Protein AF-A0A7C5BA39-F1 (afdb_monomer)

pLDDT: mean 83.2, std 8.98, range [45.44, 94.56]

Sequence (100 aa):
MYPDEYVIGKFGTGSPEKLTKVVVFHIDDKNKLKGLVKKVRNVLQKIGLLSIVKITRGCSNPYEYLFGPSKKWKRIIAPLYPERIPEVIKRVRKMIYFSS

Foldseek 3Di:
DCVPDDWDWDWQDPDPPDPDIDTGTDDPDPVVVVVVVVVVVVVCVVVVHPDDDDDDDDPQDLCCVFQNDPVPDDPDGHTPCVVCVVVSVVVVCCCVPVPD

Structure (mmCIF, N/CA/C/O backbone):
data_AF-A0A7C5BA39-F1
#
_entry.id   AF-A0A7C5BA39-F1
#
loop_
_atom_site.group_PDB
_atom_site.id
_atom_site.type_symbol
_atom_site.label_atom_id
_atom_site.label_alt_id
_atom_site.label_comp_id
_atom_site.label_asym_id
_atom_site.label_entity_id
_atom_site.label_seq_id
_atom_site.pdbx_PDB_ins_code
_atom_site.Cartn_x
_atom_site.Cartn_y
_atom_site.Cartn_z
_atom_site.occupancy
_atom_site.B_iso_or_equiv
_atom_site.auth_seq_id
_atom_site.auth_comp_id
_atom_site.auth_asym_id
_atom_site.auth_atom_id
_atom_site.pdbx_PDB_model_num
ATOM 1 N N . MET A 1 1 ? -13.109 -15.631 15.239 1.00 57.69 1 MET A N 1
ATOM 2 C CA . MET A 1 1 ? -11.666 -15.320 15.127 1.00 57.69 1 MET A CA 1
ATOM 3 C C . MET A 1 1 ? -11.148 -15.906 13.819 1.00 57.69 1 MET A C 1
ATOM 5 O O . MET A 1 1 ? -11.816 -16.790 13.300 1.00 57.69 1 MET A O 1
ATOM 9 N N . TYR A 1 2 ? -10.031 -15.404 13.282 1.00 69.25 2 TYR A N 1
ATOM 10 C CA . TYR A 1 2 ? -9.414 -15.879 12.029 1.00 69.25 2 TYR A CA 1
ATOM 11 C C . TYR A 1 2 ? -7.976 -16.360 12.322 1.00 69.25 2 TYR A C 1
ATOM 13 O O . TYR A 1 2 ? -7.045 -15.584 12.131 1.00 69.25 2 TYR A O 1
ATOM 21 N N . PRO A 1 3 ? -7.792 -17.565 12.893 1.00 65.94 3 PRO A N 1
ATOM 22 C CA . PRO A 1 3 ? -6.498 -18.009 13.427 1.00 65.94 3 PRO A CA 1
ATOM 23 C C . PRO A 1 3 ? -5.449 -18.324 12.348 1.00 65.94 3 PRO A C 1
ATOM 25 O O . PRO A 1 3 ? -4.266 -18.120 12.593 1.00 65.94 3 PRO A O 1
ATOM 28 N N . ASP A 1 4 ? -5.874 -18.728 11.149 1.00 75.06 4 ASP A N 1
ATOM 29 C CA . ASP A 1 4 ? -4.974 -19.119 10.049 1.00 75.06 4 ASP A CA 1
ATOM 30 C C . ASP A 1 4 ? -4.715 -17.984 9.041 1.00 75.06 4 ASP A C 1
ATOM 32 O O . ASP A 1 4 ? -4.179 -18.194 7.951 1.00 75.06 4 ASP A O 1
ATOM 36 N N . GLU A 1 5 ? -5.136 -16.760 9.369 1.00 76.19 5 GLU A N 1
ATOM 37 C CA . GLU A 1 5 ? -5.006 -15.604 8.487 1.00 76.19 5 GLU A CA 1
ATOM 38 C C . GLU A 1 5 ? -4.001 -14.596 9.028 1.00 76.19 5 GLU A C 1
ATOM 40 O O . GLU A 1 5 ? -4.216 -13.952 10.055 1.00 76.19 5 GLU A O 1
ATOM 45 N N . TYR A 1 6 ? -2.932 -14.393 8.263 1.00 78.31 6 TYR A N 1
ATOM 46 C CA . TYR A 1 6 ? -1.899 -13.419 8.577 1.00 78.31 6 TYR A CA 1
ATOM 47 C C . TYR A 1 6 ? -2.055 -12.172 7.712 1.00 78.31 6 TYR A C 1
ATOM 49 O O . TYR A 1 6 ? -2.212 -12.238 6.490 1.00 78.31 6 TYR A O 1
ATOM 57 N N . VAL A 1 7 ? -1.977 -11.016 8.363 1.00 79.62 7 VAL A N 1
ATOM 58 C CA . VAL A 1 7 ? -1.908 -9.704 7.719 1.00 79.62 7 VAL A CA 1
ATOM 59 C C . VAL A 1 7 ? -0.612 -9.029 8.138 1.00 79.62 7 VAL A C 1
ATOM 61 O O . VAL A 1 7 ? -0.215 -9.095 9.299 1.00 79.62 7 VAL A O 1
ATOM 64 N N . ILE A 1 8 ? 0.054 -8.376 7.191 1.00 83.06 8 ILE A N 1
ATOM 65 C CA . ILE A 1 8 ? 1.255 -7.585 7.464 1.00 83.06 8 ILE A CA 1
ATOM 66 C C . ILE A 1 8 ? 0.824 -6.132 7.591 1.00 83.06 8 ILE A C 1
ATOM 68 O O . ILE A 1 8 ? -0.014 -5.658 6.824 1.00 83.06 8 ILE A O 1
ATOM 72 N N . GLY A 1 9 ? 1.371 -5.414 8.564 1.00 84.62 9 GLY A N 1
ATOM 73 C CA . GLY A 1 9 ? 0.877 -4.086 8.873 1.00 84.62 9 GLY A CA 1
ATOM 74 C C . GLY A 1 9 ? 1.715 -3.312 9.873 1.00 84.62 9 GLY A C 1
ATOM 75 O O . GLY A 1 9 ? 2.800 -3.733 10.267 1.00 84.62 9 GLY A O 1
ATOM 76 N N . LYS A 1 10 ? 1.188 -2.154 10.268 1.00 87.25 10 LYS A N 1
ATOM 77 C CA . LYS A 1 10 ? 1.766 -1.277 11.289 1.00 87.25 10 LYS A CA 1
ATOM 78 C C . LYS A 1 10 ? 0.663 -0.776 12.211 1.00 87.25 10 LYS A C 1
ATOM 80 O O . LYS A 1 10 ? -0.429 -0.468 11.745 1.00 87.25 10 LYS A O 1
ATOM 85 N N . PHE A 1 11 ? 0.963 -0.636 13.494 1.00 88.06 11 PHE A N 1
ATOM 86 C CA . PHE A 1 11 ? 0.116 0.081 14.442 1.00 88.06 11 PHE A CA 1
ATOM 87 C C . PHE A 1 11 ? 0.866 1.309 14.944 1.00 88.06 11 PHE A C 1
ATOM 89 O O . PHE A 1 11 ? 2.032 1.205 15.316 1.00 88.06 11 PHE A O 1
ATOM 96 N N . GLY A 1 12 ? 0.225 2.475 14.939 1.00 86.88 12 GLY A N 1
ATOM 97 C CA . GLY A 1 12 ? 0.871 3.686 15.434 1.00 86.88 12 GLY A CA 1
ATOM 98 C C . GLY A 1 12 ? 0.227 4.973 14.953 1.00 86.88 12 GLY A C 1
ATOM 99 O O . GLY A 1 12 ? -0.937 4.997 14.572 1.00 86.88 12 GLY A O 1
ATOM 100 N N . THR A 1 13 ? 0.994 6.055 14.995 1.00 86.88 13 THR A N 1
ATOM 101 C CA . THR A 1 13 ? 0.596 7.387 14.522 1.00 86.88 13 THR A CA 1
ATOM 102 C C . THR A 1 13 ? 1.578 7.868 13.455 1.00 86.88 13 THR A C 1
ATOM 104 O O . THR A 1 13 ? 2.733 7.449 13.444 1.00 86.88 13 THR A O 1
ATOM 107 N N . GLY A 1 14 ? 1.114 8.732 12.550 1.00 81.81 14 GLY A N 1
ATOM 108 C CA . GLY A 1 14 ? 1.962 9.355 11.531 1.00 81.81 14 GLY A CA 1
ATOM 109 C C . GLY A 1 14 ? 2.844 10.490 12.061 1.00 81.81 14 GLY A C 1
ATOM 110 O O . GLY A 1 14 ? 3.777 10.877 11.369 1.00 81.81 14 GLY A O 1
ATOM 111 N N . SER A 1 15 ? 2.561 11.029 13.253 1.00 82.00 15 SER A N 1
ATOM 112 C CA . SER A 1 15 ? 3.480 11.935 13.955 1.00 82.00 15 SER A CA 1
ATOM 113 C C . SER A 1 15 ? 3.277 11.866 15.480 1.00 82.00 15 SER A C 1
ATOM 115 O O . SER A 1 15 ? 2.155 11.571 15.916 1.00 82.00 15 SER A O 1
ATOM 117 N N . PRO A 1 16 ? 4.334 12.068 16.294 1.00 81.69 16 PRO A N 1
ATOM 118 C CA . PRO A 1 16 ? 4.285 11.888 17.750 1.00 81.69 16 PRO A CA 1
ATOM 119 C C . PRO A 1 16 ? 3.232 12.760 18.443 1.00 81.69 16 PRO A C 1
ATOM 121 O O . PRO A 1 16 ? 2.525 12.283 19.326 1.00 81.69 16 PRO A O 1
ATOM 124 N N . GLU A 1 17 ? 3.072 13.999 17.983 1.00 88.00 17 GLU A N 1
ATOM 125 C CA . GLU A 1 17 ? 2.097 14.973 18.485 1.00 88.00 17 GLU A CA 1
ATOM 126 C C . GLU A 1 17 ? 0.627 14.645 18.149 1.00 88.00 17 GLU A C 1
ATOM 128 O O . GLU A 1 17 ? -0.287 15.253 18.706 1.00 88.00 17 GLU A O 1
ATOM 133 N N . LYS A 1 18 ? 0.348 13.654 17.288 1.00 87.44 18 LYS A N 1
ATOM 134 C CA . LYS A 1 18 ? -1.030 13.219 17.001 1.00 87.44 18 LYS A CA 1
ATOM 135 C C . LYS A 1 18 ? -1.482 12.116 17.956 1.00 87.44 18 LYS A C 1
ATOM 137 O O . LYS A 1 18 ? -0.924 11.018 17.976 1.00 87.44 18 LYS A O 1
ATOM 142 N N . LEU A 1 19 ? -2.600 12.366 18.641 1.00 87.00 19 LEU A N 1
ATOM 143 C CA . LEU A 1 19 ? -3.275 11.384 19.504 1.00 87.00 19 LEU A CA 1
ATOM 144 C C . LEU A 1 19 ? -3.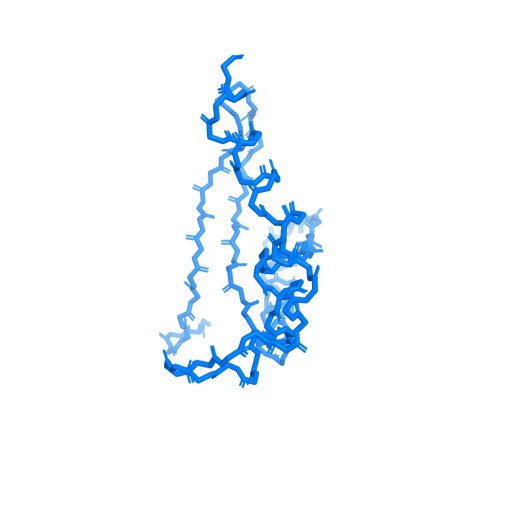909 10.223 18.719 1.00 87.00 19 LEU A C 1
ATOM 146 O O . LEU A 1 19 ? -4.136 9.145 19.266 1.00 87.00 19 LEU A O 1
ATOM 150 N N . THR A 1 20 ? -4.193 10.416 17.429 1.00 85.25 20 THR A N 1
ATOM 151 C CA . THR A 1 20 ? -4.817 9.390 16.590 1.00 85.25 20 THR A CA 1
ATOM 152 C C . THR A 1 20 ? -3.864 8.222 16.342 1.00 85.25 20 THR A C 1
ATOM 154 O O . THR A 1 20 ? -2.835 8.375 15.685 1.00 85.25 20 THR A O 1
ATOM 157 N N . LYS A 1 21 ? -4.248 7.028 16.798 1.00 86.56 21 LYS A N 1
ATOM 158 C CA . LYS A 1 21 ? -3.598 5.768 16.424 1.00 86.56 21 LYS A CA 1
ATOM 159 C C . LYS A 1 21 ? -4.368 5.096 15.290 1.00 86.56 21 LYS A C 1
ATOM 161 O O . LYS A 1 21 ? -5.595 5.143 15.244 1.00 86.56 21 LYS A O 1
ATOM 166 N N . VAL A 1 22 ? -3.647 4.457 14.381 1.00 86.94 22 VAL A N 1
ATOM 167 C CA . VAL A 1 22 ? -4.195 3.706 13.253 1.00 86.94 22 VAL A CA 1
ATOM 168 C C . VAL A 1 22 ? -3.569 2.321 13.191 1.00 86.94 22 VAL A C 1
ATOM 170 O O . VAL A 1 22 ? -2.393 2.142 13.507 1.00 86.94 22 VAL A O 1
ATOM 173 N N . VAL A 1 23 ? -4.363 1.349 12.747 1.00 87.88 23 VAL A N 1
ATOM 174 C CA . VAL A 1 23 ? -3.881 0.040 12.305 1.00 87.88 23 VAL A CA 1
ATOM 175 C C . VAL A 1 23 ? -3.864 0.064 10.780 1.00 87.88 23 VAL A C 1
ATOM 177 O O . VAL A 1 23 ? -4.893 0.282 10.141 1.00 87.88 23 VAL A O 1
ATOM 180 N N . VAL A 1 24 ? -2.689 -0.123 10.196 1.00 88.06 24 VAL A N 1
ATOM 181 C CA . V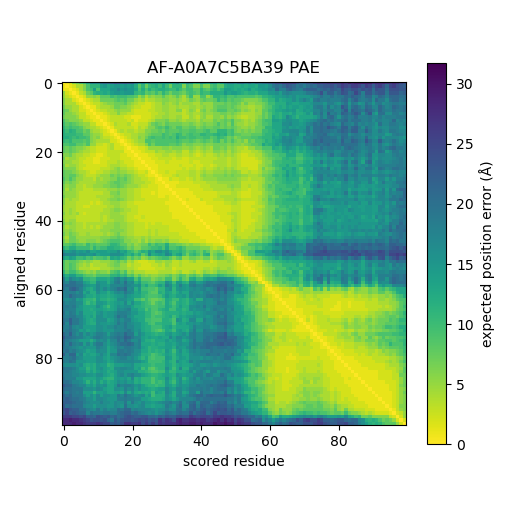AL A 1 24 ? -2.455 -0.162 8.753 1.00 88.06 24 VAL A CA 1
ATOM 182 C C . VAL A 1 24 ? -2.238 -1.608 8.346 1.00 88.06 24 VAL A C 1
ATOM 184 O O . VAL A 1 24 ? -1.392 -2.276 8.931 1.00 88.06 24 VAL A O 1
ATOM 187 N N . PHE A 1 25 ? -2.947 -2.064 7.318 1.00 88.25 25 PHE A N 1
ATOM 188 C CA . PHE A 1 25 ? -2.740 -3.372 6.698 1.00 88.25 25 PHE A CA 1
ATOM 189 C C . PHE A 1 25 ? -2.169 -3.180 5.290 1.00 88.25 25 PHE A C 1
ATOM 191 O O . PHE A 1 25 ? -2.734 -2.438 4.488 1.00 88.25 25 PHE A O 1
ATOM 198 N N . HIS A 1 26 ? -1.060 -3.848 4.983 1.00 85.44 26 HIS A N 1
ATOM 199 C CA . HIS A 1 26 ? -0.489 -3.913 3.643 1.00 85.44 26 HIS A CA 1
ATOM 200 C C . HIS A 1 26 ? -1.102 -5.096 2.895 1.00 85.44 26 HIS A C 1
ATOM 202 O O . HIS A 1 26 ? -0.989 -6.241 3.334 1.00 85.44 26 HIS A O 1
ATOM 208 N N . ILE A 1 27 ? -1.772 -4.815 1.777 1.00 84.88 27 ILE A N 1
ATOM 209 C CA . ILE A 1 27 ? -2.392 -5.836 0.935 1.00 84.88 27 ILE A CA 1
ATOM 210 C C . ILE A 1 27 ? -2.138 -5.528 -0.538 1.00 84.88 27 ILE A C 1
ATOM 212 O O . ILE A 1 27 ? -2.608 -4.516 -1.056 1.00 84.88 27 ILE A O 1
ATOM 216 N N . ASP A 1 28 ? -1.503 -6.481 -1.217 1.00 79.31 28 ASP A N 1
ATOM 217 C CA . ASP A 1 28 ? -1.192 -6.394 -2.649 1.00 79.31 28 ASP A CA 1
ATOM 218 C C . ASP A 1 28 ? -2.247 -7.094 -3.533 1.00 79.31 28 ASP A C 1
ATOM 220 O O . ASP A 1 28 ? -2.320 -6.882 -4.747 1.00 79.31 28 ASP A O 1
ATOM 224 N N . ASP A 1 29 ? -3.117 -7.907 -2.923 1.00 81.19 29 ASP A N 1
ATOM 225 C CA . ASP A 1 29 ? -4.173 -8.663 -3.599 1.00 81.19 29 ASP A CA 1
ATOM 226 C C . ASP A 1 29 ? -5.563 -8.028 -3.386 1.00 81.19 29 ASP A C 1
ATOM 228 O O . ASP A 1 29 ? -6.060 -7.886 -2.267 1.00 81.19 29 ASP A O 1
ATOM 232 N N . LYS A 1 30 ? -6.242 -7.680 -4.488 1.00 80.44 30 LYS A N 1
ATOM 233 C CA . LYS A 1 30 ? -7.565 -7.029 -4.455 1.00 80.44 30 LYS A CA 1
ATOM 234 C C . LYS A 1 30 ? -8.670 -7.904 -3.849 1.00 80.44 30 LYS A C 1
ATOM 236 O O . LYS A 1 30 ? -9.594 -7.362 -3.240 1.00 80.44 30 LYS A O 1
ATOM 241 N N . ASN A 1 31 ? -8.616 -9.220 -4.028 1.00 83.25 31 ASN A N 1
ATOM 242 C CA . ASN A 1 31 ? -9.599 -10.146 -3.471 1.00 83.25 31 ASN A CA 1
ATOM 243 C C . ASN A 1 31 ? -9.389 -10.294 -1.961 1.00 83.25 31 ASN A C 1
ATOM 245 O O . ASN A 1 31 ? -10.359 -10.194 -1.203 1.00 83.25 31 ASN A O 1
ATOM 249 N N . LYS A 1 32 ? -8.129 -10.397 -1.511 1.00 85.19 32 LYS A N 1
ATOM 250 C CA . LYS A 1 32 ? -7.793 -10.360 -0.076 1.00 85.19 32 LYS A CA 1
ATOM 251 C C . LYS A 1 32 ? -8.215 -9.039 0.570 1.00 85.19 32 LYS A C 1
ATOM 253 O O . LYS A 1 32 ? -8.782 -9.058 1.659 1.00 85.19 32 LYS A O 1
ATOM 258 N N . LEU A 1 33 ? -8.041 -7.907 -0.121 1.00 87.69 33 LEU A N 1
ATOM 259 C CA . LEU A 1 33 ? -8.485 -6.593 0.360 1.00 87.69 33 LEU A CA 1
ATOM 260 C C . LEU A 1 33 ? -9.997 -6.563 0.607 1.00 87.69 33 LEU A C 1
ATOM 262 O O . LEU A 1 33 ? -10.434 -6.149 1.678 1.00 87.69 33 LEU A O 1
ATOM 266 N N . LYS A 1 34 ? -10.806 -7.018 -0.361 1.00 88.31 34 LYS A N 1
ATOM 267 C CA . LYS A 1 34 ? -12.271 -7.071 -0.211 1.00 88.31 34 LYS A CA 1
ATOM 268 C C . LYS A 1 34 ? -12.682 -7.926 0.989 1.00 88.31 34 LYS A C 1
ATOM 270 O O . LYS A 1 34 ? -13.527 -7.501 1.779 1.00 88.31 34 LYS A O 1
ATOM 275 N N . GLY A 1 35 ? -12.065 -9.102 1.134 1.00 90.19 35 GLY A N 1
ATOM 276 C CA . GLY A 1 35 ? -12.285 -9.992 2.272 1.00 90.19 35 GLY A CA 1
ATOM 277 C C . GLY A 1 35 ? -11.948 -9.316 3.601 1.00 90.19 35 GLY A C 1
ATOM 278 O O . GLY A 1 35 ? -12.789 -9.283 4.499 1.00 90.19 35 GLY A O 1
ATOM 279 N N . LEU A 1 36 ? -10.763 -8.707 3.706 1.00 89.31 36 LEU A N 1
ATOM 280 C CA . LEU A 1 36 ? -10.322 -8.032 4.925 1.00 89.31 36 LEU A CA 1
ATOM 281 C C . LEU A 1 36 ? -11.233 -6.854 5.293 1.00 89.31 36 LEU A C 1
ATOM 283 O O . LEU A 1 36 ? -11.635 -6.736 6.446 1.00 89.31 36 LEU A O 1
ATOM 287 N N . VAL A 1 37 ? -11.622 -6.016 4.328 1.00 90.38 37 VAL A N 1
ATOM 288 C CA . VAL A 1 37 ? -12.503 -4.859 4.574 1.00 90.38 37 VAL A CA 1
ATOM 289 C C . VAL A 1 37 ? -13.834 -5.295 5.190 1.00 90.38 37 VAL A C 1
ATOM 291 O O . VAL A 1 37 ? -14.305 -4.664 6.137 1.00 90.38 37 VAL A O 1
ATOM 294 N N . LYS A 1 38 ? -14.431 -6.392 4.702 1.00 90.69 38 LYS A N 1
ATOM 295 C CA . LYS A 1 38 ? -15.664 -6.948 5.284 1.00 90.69 38 LYS A CA 1
ATOM 296 C C . LYS A 1 38 ? -15.445 -7.395 6.733 1.00 90.69 38 LYS A C 1
ATOM 298 O O . LYS A 1 38 ? -16.262 -7.090 7.598 1.00 90.69 38 LYS A O 1
ATOM 303 N N . LYS A 1 39 ? -14.328 -8.075 7.012 1.00 90.31 39 LYS A N 1
ATOM 304 C CA . LYS A 1 39 ? -13.983 -8.561 8.359 1.00 90.31 39 LYS A CA 1
ATOM 305 C C . LYS A 1 39 ? -13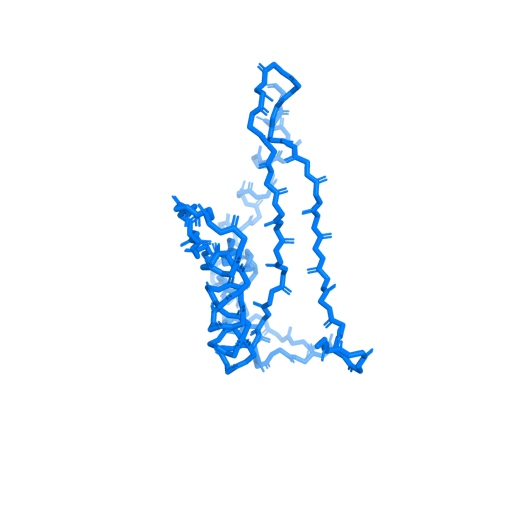.759 -7.412 9.337 1.00 90.31 39 LYS A C 1
ATOM 307 O O . LYS A 1 39 ? -14.331 -7.433 10.422 1.00 90.31 39 LYS A O 1
ATOM 312 N N . VAL A 1 40 ? -12.997 -6.395 8.933 1.00 89.81 40 VAL A N 1
ATOM 313 C CA . VAL A 1 40 ? -12.729 -5.201 9.748 1.00 89.81 40 VAL A CA 1
ATOM 314 C C . VAL A 1 40 ? -14.030 -4.471 10.075 1.00 89.81 40 VAL A C 1
ATOM 316 O O . VAL A 1 40 ? -14.269 -4.165 11.238 1.00 89.81 40 VAL A O 1
ATOM 319 N N . ARG A 1 41 ? -14.915 -4.264 9.091 1.00 89.75 41 ARG A N 1
ATOM 320 C CA . ARG A 1 41 ? -16.227 -3.636 9.328 1.00 89.75 41 ARG A CA 1
ATOM 321 C C . ARG A 1 41 ? -17.078 -4.417 10.328 1.00 89.75 41 ARG A C 1
ATOM 323 O O . ARG A 1 41 ? -17.617 -3.816 11.248 1.00 89.75 41 ARG A O 1
ATOM 330 N N . ASN A 1 42 ? -17.140 -5.742 10.194 1.00 89.62 42 ASN A N 1
ATOM 331 C CA . AS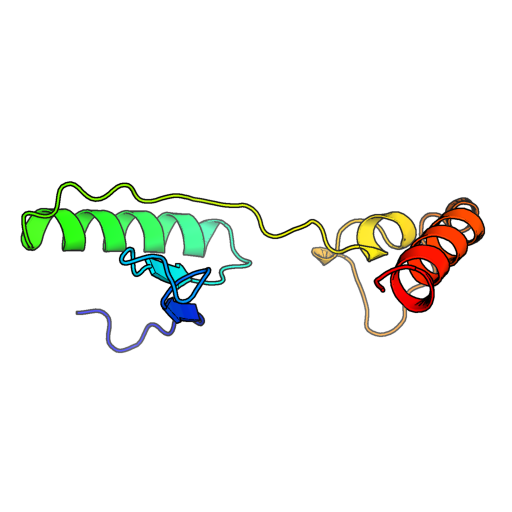N A 1 42 ? -17.871 -6.588 11.140 1.00 89.62 42 ASN A CA 1
ATOM 332 C C . ASN A 1 42 ? -17.308 -6.487 12.565 1.00 89.62 42 ASN A C 1
ATOM 334 O O . ASN A 1 42 ? -18.075 -6.498 13.523 1.00 89.62 42 ASN A O 1
ATOM 338 N N . VAL A 1 43 ? -15.983 -6.405 12.723 1.00 88.56 43 VAL A N 1
ATOM 339 C CA . VAL A 1 43 ? -15.358 -6.239 14.045 1.00 88.56 43 VAL A CA 1
ATOM 340 C C . VAL A 1 43 ? -15.682 -4.867 14.626 1.00 88.56 43 VAL A C 1
ATOM 342 O O . VAL A 1 43 ? -16.142 -4.811 15.759 1.00 88.56 43 VAL A O 1
ATOM 345 N N . LEU A 1 44 ? -15.516 -3.791 13.848 1.00 87.75 44 LEU A N 1
ATOM 346 C CA . LEU A 1 44 ? -15.834 -2.422 14.272 1.00 87.75 44 LEU A CA 1
ATOM 347 C C . LEU A 1 44 ? -17.290 -2.289 14.735 1.00 87.75 44 LEU A C 1
ATOM 349 O O . LEU A 1 44 ? -17.550 -1.712 15.787 1.00 87.75 44 LEU A O 1
ATOM 353 N N . GLN A 1 45 ? -18.220 -2.905 14.001 1.00 87.94 45 GLN A N 1
ATOM 354 C CA . GLN A 1 45 ? -19.631 -2.936 14.376 1.00 87.94 45 GLN A CA 1
ATOM 355 C C . GLN A 1 45 ? -19.859 -3.666 15.707 1.00 87.94 45 GLN A C 1
ATOM 357 O O . GLN A 1 45 ? -20.593 -3.169 16.556 1.00 87.94 45 GLN A O 1
ATOM 362 N N . LYS A 1 46 ? -19.214 -4.821 15.919 1.00 88.50 46 LYS A N 1
ATOM 363 C CA . LYS A 1 46 ? -19.352 -5.608 17.158 1.00 88.50 46 LYS A CA 1
ATOM 364 C C . LYS A 1 46 ? -18.833 -4.887 18.399 1.00 88.50 46 LYS A C 1
ATOM 366 O O . LYS A 1 46 ? -19.360 -5.113 19.479 1.00 88.50 46 LYS A O 1
ATOM 371 N N . ILE A 1 47 ? -17.813 -4.047 18.247 1.00 88.06 47 ILE A N 1
ATOM 372 C CA . ILE A 1 47 ? -17.228 -3.272 19.352 1.00 88.06 47 ILE A CA 1
ATOM 373 C C . ILE A 1 47 ? -17.832 -1.865 19.476 1.00 88.06 47 ILE A C 1
ATOM 375 O O . ILE A 1 47 ? -17.307 -1.044 20.220 1.00 88.06 47 ILE A O 1
ATOM 379 N N . GLY A 1 48 ? -18.914 -1.570 18.743 1.00 82.75 48 GLY A N 1
ATOM 380 C CA . GLY A 1 48 ? -19.626 -0.291 18.822 1.00 82.75 48 GLY A CA 1
ATOM 381 C C . GLY A 1 48 ? -18.841 0.912 18.292 1.00 82.75 48 GLY A C 1
ATOM 382 O O . GLY A 1 48 ? -19.211 2.052 18.558 1.00 82.75 48 GLY A O 1
ATOM 383 N N . LEU A 1 49 ? -17.758 0.689 17.541 1.00 79.31 49 LEU A N 1
ATOM 384 C CA . LEU A 1 49 ? -16.950 1.765 16.982 1.00 79.31 49 LEU A CA 1
ATOM 385 C C . LEU A 1 49 ? -17.463 2.162 15.596 1.00 79.31 49 LEU A C 1
ATOM 387 O O . LEU A 1 49 ? -17.334 1.421 14.621 1.00 79.31 49 LEU A O 1
ATOM 391 N N . LEU A 1 50 ? -17.946 3.399 15.482 1.00 67.69 50 LEU A N 1
ATOM 392 C CA . LEU A 1 50 ? -18.224 4.070 14.207 1.00 67.69 50 LEU A CA 1
ATOM 393 C C . LEU A 1 50 ? -16.924 4.620 13.590 1.00 67.69 50 LEU A C 1
ATOM 395 O O . LEU A 1 50 ? -16.789 5.810 13.316 1.00 67.69 50 LEU A O 1
ATOM 399 N N . SER A 1 51 ? -15.909 3.771 13.420 1.00 71.06 51 SER A N 1
ATOM 400 C CA . SER A 1 51 ? -14.635 4.183 12.821 1.00 71.06 51 SER A CA 1
ATO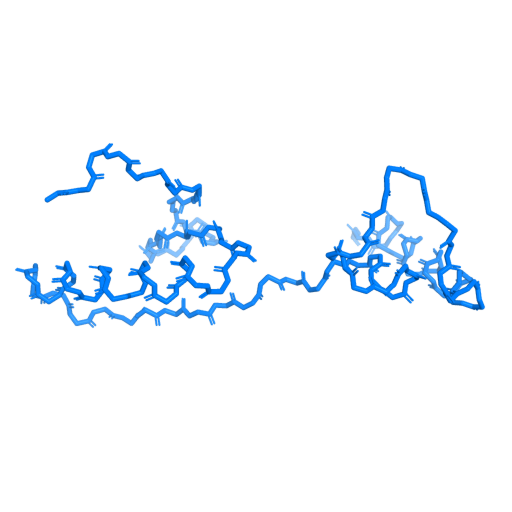M 401 C C . SER A 1 51 ? -14.675 4.133 11.293 1.00 71.06 51 SER A C 1
ATOM 403 O O . SER A 1 51 ? -15.264 3.238 10.685 1.00 71.06 51 SER A O 1
ATOM 405 N N . ILE A 1 52 ? -13.968 5.068 10.654 1.00 78.62 52 ILE A N 1
ATOM 406 C CA . ILE A 1 52 ? -13.847 5.135 9.195 1.00 78.62 52 ILE A CA 1
ATOM 407 C C . ILE A 1 52 ? -12.741 4.180 8.732 1.00 78.62 52 ILE A C 1
ATOM 409 O O . ILE A 1 52 ? -11.557 4.423 8.965 1.00 78.62 52 ILE A O 1
ATOM 413 N N . VAL A 1 53 ? -13.112 3.123 8.007 1.00 84.88 53 VAL A N 1
ATOM 414 C CA . VAL A 1 53 ? -12.146 2.305 7.257 1.00 84.88 53 VAL A CA 1
ATOM 415 C C . VAL A 1 53 ? -11.696 3.094 6.027 1.00 84.88 53 VAL A C 1
ATOM 417 O O . VAL A 1 53 ? -12.468 3.267 5.083 1.00 84.88 53 VAL A O 1
ATOM 420 N N . LYS A 1 54 ? -10.445 3.566 6.023 1.00 86.12 54 LYS A N 1
ATOM 421 C CA . LYS A 1 54 ? -9.836 4.233 4.864 1.00 86.12 54 LYS A CA 1
ATOM 422 C C . LYS A 1 54 ? -9.034 3.232 4.038 1.00 86.12 54 LYS A C 1
ATOM 424 O O . LYS A 1 54 ? -8.202 2.510 4.574 1.00 86.12 54 LYS A O 1
ATOM 429 N N . ILE A 1 55 ? -9.274 3.217 2.729 1.00 84.25 55 ILE A N 1
ATOM 430 C CA . ILE A 1 55 ? -8.494 2.430 1.771 1.00 84.25 55 ILE A CA 1
ATOM 431 C C . ILE A 1 55 ? -7.609 3.403 1.003 1.00 84.25 55 ILE A C 1
ATOM 433 O O . ILE A 1 55 ? -8.097 4.169 0.173 1.00 84.25 55 ILE A O 1
ATOM 437 N N . THR A 1 56 ? -6.312 3.375 1.280 1.00 79.88 56 THR A N 1
ATOM 438 C CA . THR A 1 56 ? -5.312 4.106 0.504 1.00 79.88 56 THR A CA 1
ATOM 439 C C . THR A 1 56 ? -4.636 3.140 -0.458 1.00 79.88 56 THR A C 1
ATOM 441 O O . THR A 1 56 ? -4.313 2.006 -0.106 1.00 79.88 56 THR A O 1
ATOM 444 N N . ARG A 1 57 ? -4.444 3.565 -1.709 1.00 73.00 57 ARG A N 1
ATOM 445 C CA . ARG A 1 57 ? -3.549 2.842 -2.614 1.00 73.00 57 ARG A CA 1
ATOM 446 C C . ARG A 1 57 ? -2.132 3.227 -2.211 1.00 73.00 57 ARG A C 1
ATOM 448 O O . ARG A 1 57 ? -1.855 4.418 -2.079 1.00 73.00 57 ARG A O 1
ATOM 455 N N . GLY A 1 58 ? -1.267 2.238 -1.987 1.00 65.62 58 GLY A N 1
ATOM 456 C CA . GLY A 1 58 ? 0.164 2.504 -1.865 1.00 65.62 58 GLY A CA 1
ATOM 457 C C . GLY A 1 58 ? 0.646 3.276 -3.093 1.00 65.62 58 GLY A C 1
ATOM 458 O O . GLY A 1 58 ? 0.058 3.141 -4.173 1.00 65.62 58 GLY A O 1
ATOM 459 N N . CYS A 1 59 ? 1.672 4.112 -2.923 1.00 62.09 59 CYS A N 1
ATOM 460 C CA . CYS A 1 59 ? 2.309 4.786 -4.047 1.00 62.09 59 CYS A CA 1
ATOM 461 C C . CYS A 1 59 ? 2.611 3.747 -5.130 1.00 62.09 59 CYS A C 1
ATOM 463 O O . CYS A 1 59 ? 3.139 2.675 -4.824 1.00 62.09 59 CYS A O 1
ATOM 465 N N . SER A 1 60 ? 2.237 4.049 -6.377 1.00 62.78 60 SER A N 1
ATOM 466 C CA . SER A 1 60 ? 2.625 3.232 -7.526 1.00 62.78 60 SER A CA 1
ATOM 467 C C . SER A 1 60 ? 4.117 2.954 -7.434 1.00 62.78 60 SER A C 1
ATOM 469 O O . SER A 1 60 ? 4.886 3.869 -7.119 1.00 62.78 60 SER A O 1
ATOM 471 N N . ASN A 1 61 ? 4.522 1.710 -7.681 1.00 70.00 61 ASN A N 1
ATOM 472 C CA . ASN A 1 61 ? 5.931 1.371 -7.608 1.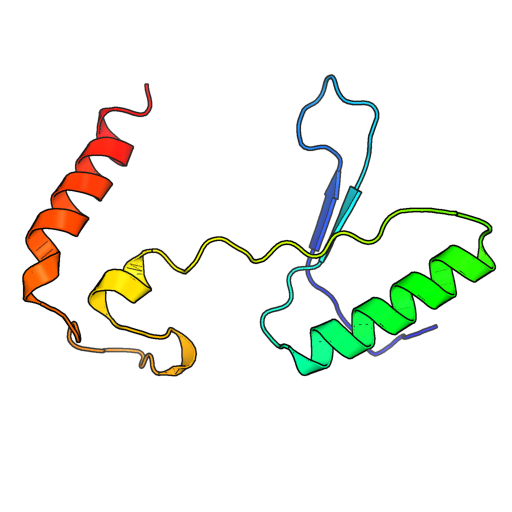00 70.00 61 ASN A CA 1
ATOM 473 C C . ASN A 1 61 ? 6.687 2.297 -8.587 1.00 70.00 61 ASN A C 1
ATOM 475 O O . ASN A 1 61 ? 6.317 2.365 -9.762 1.00 70.00 61 ASN A O 1
ATOM 479 N N . PRO A 1 62 ? 7.683 3.070 -8.114 1.00 69.12 62 PRO A N 1
ATOM 480 C CA . PRO A 1 62 ? 8.285 4.154 -8.890 1.00 69.12 62 PRO A CA 1
ATOM 481 C C . PRO A 1 62 ? 8.911 3.662 -10.196 1.00 69.12 62 PRO A C 1
ATOM 483 O O . PRO A 1 62 ? 9.016 4.422 -11.159 1.00 69.12 62 PRO A O 1
ATOM 486 N N . TYR A 1 63 ? 9.275 2.380 -10.258 1.00 80.12 63 TYR A N 1
ATOM 487 C CA . TYR A 1 63 ? 9.841 1.780 -11.454 1.00 80.12 63 TYR A CA 1
ATOM 488 C C . TYR A 1 63 ? 8.788 1.252 -12.436 1.00 80.12 63 TYR A C 1
ATOM 490 O O . TYR A 1 63 ? 9.156 0.893 -13.550 1.00 80.12 63 TYR A O 1
ATOM 498 N N . GLU A 1 64 ? 7.486 1.267 -12.115 1.00 87.44 64 GLU A N 1
ATOM 499 C CA . GLU A 1 64 ? 6.436 0.980 -13.113 1.00 87.44 64 GLU A CA 1
ATOM 500 C C . GLU A 1 64 ? 6.476 1.975 -14.274 1.00 87.44 64 GLU A C 1
ATOM 502 O O . G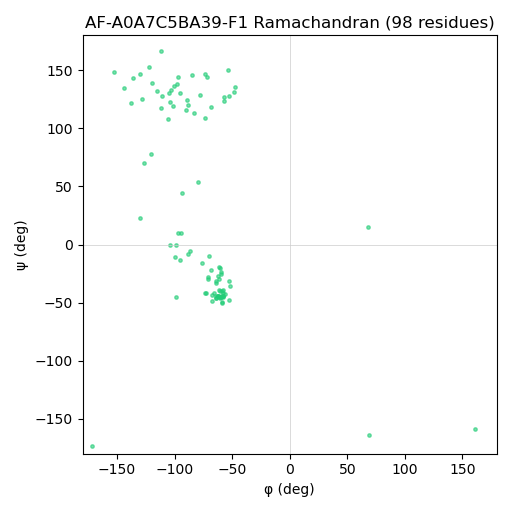LU A 1 64 ? 6.110 1.631 -15.396 1.00 87.44 64 GLU A O 1
ATOM 507 N N . TYR A 1 65 ? 7.001 3.181 -14.040 1.00 86.69 65 TYR A N 1
ATOM 508 C CA . TYR A 1 65 ? 7.238 4.154 -15.099 1.00 86.69 65 TYR A CA 1
ATOM 509 C C . TYR A 1 65 ? 8.227 3.644 -16.163 1.00 86.69 65 TYR A C 1
ATOM 511 O O . TYR A 1 65 ? 8.079 4.003 -17.329 1.00 86.69 65 TYR A O 1
ATOM 519 N N . LEU A 1 66 ? 9.176 2.776 -15.782 1.00 90.50 66 LEU A N 1
ATOM 520 C CA . LEU A 1 66 ? 10.187 2.175 -16.665 1.00 90.50 66 LEU A CA 1
ATOM 521 C C . LEU A 1 66 ? 9.817 0.767 -17.132 1.00 90.50 66 LEU A C 1
ATOM 523 O O . LEU A 1 66 ? 9.979 0.441 -18.304 1.00 90.50 66 LEU A O 1
ATOM 527 N N . PHE A 1 67 ? 9.342 -0.079 -16.221 1.00 90.75 67 PHE A N 1
ATOM 528 C CA . PHE A 1 67 ? 9.150 -1.513 -16.462 1.00 90.75 67 PHE A CA 1
ATOM 529 C C . PHE A 1 67 ? 7.683 -1.899 -16.684 1.00 90.75 67 PHE A C 1
ATOM 531 O O . PHE A 1 67 ? 7.373 -3.071 -16.892 1.00 90.75 67 PHE A O 1
ATOM 538 N N . GLY A 1 68 ? 6.760 -0.934 -16.637 1.00 87.88 68 GLY A N 1
ATOM 539 C CA . GLY A 1 68 ? 5.327 -1.204 -16.693 1.00 87.88 68 GLY A CA 1
ATOM 540 C C . GLY A 1 68 ? 4.820 -1.919 -15.432 1.00 87.88 68 GLY A C 1
ATOM 541 O O . GLY A 1 68 ? 5.508 -1.933 -14.412 1.00 87.88 68 GLY A O 1
ATOM 542 N N . PRO A 1 69 ? 3.618 -2.521 -15.467 1.00 85.12 69 PRO A N 1
ATOM 543 C CA . PRO A 1 69 ? 2.968 -3.079 -14.281 1.00 85.12 69 PRO A CA 1
ATOM 544 C C . PRO A 1 69 ? 3.819 -4.126 -13.551 1.00 85.12 69 PRO A C 1
ATOM 546 O O . PRO A 1 69 ? 4.201 -5.139 -14.141 1.00 85.12 69 PRO A O 1
ATOM 549 N N . SER A 1 70 ? 4.012 -3.933 -12.244 1.00 80.94 70 SER A N 1
ATOM 550 C CA . SER A 1 70 ? 4.820 -4.796 -11.360 1.00 80.94 70 SER A CA 1
ATOM 551 C C . SER A 1 70 ? 4.458 -6.282 -11.405 1.00 80.94 70 SER A C 1
ATOM 553 O O . SER A 1 70 ? 5.323 -7.147 -11.312 1.00 80.94 70 SER A O 1
ATOM 555 N N . LYS A 1 71 ? 3.184 -6.601 -11.656 1.00 80.88 71 LYS A N 1
ATOM 556 C CA . LYS A 1 71 ? 2.687 -7.980 -11.814 1.00 80.88 71 LYS A CA 1
ATOM 557 C C . LYS A 1 71 ? 3.330 -8.759 -12.966 1.00 80.88 71 LYS A C 1
ATOM 559 O O . LYS A 1 71 ? 3.221 -9.979 -12.994 1.00 80.88 71 LYS A O 1
ATOM 564 N N . LYS A 1 72 ? 3.923 -8.067 -13.943 1.00 82.31 72 LYS A N 1
ATOM 565 C CA . LYS A 1 72 ? 4.569 -8.676 -15.116 1.00 82.31 72 LYS A CA 1
ATOM 566 C C . LYS A 1 72 ? 6.088 -8.777 -14.971 1.00 82.31 72 LYS A C 1
ATOM 568 O O . LYS A 1 72 ? 6.754 -9.226 -15.902 1.00 82.31 72 LYS A O 1
ATOM 573 N N . TRP A 1 73 ? 6.647 -8.324 -13.851 1.00 87.38 73 TRP A N 1
ATOM 574 C CA . TRP A 1 73 ? 8.091 -8.279 -13.675 1.00 87.38 73 TRP A CA 1
ATOM 575 C C . TRP A 1 73 ? 8.670 -9.680 -13.488 1.00 87.38 73 TRP A C 1
ATOM 577 O O . TRP A 1 73 ? 8.072 -10.552 -12.861 1.00 87.38 73 TRP A O 1
ATOM 587 N N . LYS A 1 74 ? 9.865 -9.877 -14.042 1.00 87.38 74 LYS A N 1
ATOM 588 C CA . LYS A 1 74 ? 10.700 -11.066 -13.851 1.00 87.38 74 LYS A CA 1
ATOM 589 C C . LYS A 1 74 ? 11.937 -10.665 -13.050 1.00 87.38 74 LYS A C 1
ATOM 591 O O . LYS A 1 74 ? 12.241 -9.481 -12.943 1.00 87.38 74 LYS A O 1
ATOM 596 N N . ARG A 1 75 ? 12.684 -11.651 -12.540 1.00 86.88 75 ARG A N 1
ATOM 597 C CA . ARG A 1 75 ? 13.947 -11.416 -11.810 1.00 86.88 75 ARG A CA 1
ATOM 598 C C . ARG A 1 75 ? 14.927 -10.535 -12.597 1.00 86.88 75 ARG A C 1
ATOM 600 O O . ARG A 1 75 ? 15.628 -9.730 -12.000 1.00 86.88 75 ARG A O 1
ATOM 607 N N . ILE A 1 76 ? 14.955 -10.692 -13.920 1.00 89.62 76 ILE A N 1
ATOM 608 C CA . ILE A 1 76 ? 15.684 -9.833 -14.855 1.00 89.62 76 ILE A CA 1
ATOM 609 C C . ILE A 1 76 ? 14.685 -9.407 -15.932 1.00 89.62 76 ILE A C 1
ATOM 611 O O . ILE A 1 76 ? 14.025 -10.257 -16.534 1.00 89.62 76 ILE A O 1
ATOM 615 N N . ILE A 1 77 ? 14.542 -8.101 -16.147 1.00 88.88 77 ILE A N 1
ATOM 616 C CA . ILE A 1 77 ? 13.624 -7.520 -17.128 1.00 88.88 77 ILE A CA 1
ATOM 617 C C . ILE A 1 77 ? 14.265 -6.278 -17.752 1.00 88.88 77 ILE A C 1
ATOM 619 O O . ILE A 1 77 ? 14.840 -5.447 -17.050 1.00 88.88 77 ILE A O 1
ATOM 623 N N . ALA A 1 78 ? 14.181 -6.163 -19.076 1.00 90.12 78 ALA A N 1
ATOM 624 C CA . ALA A 1 78 ? 14.571 -4.941 -19.768 1.00 90.12 78 ALA A CA 1
ATOM 625 C C . ALA A 1 78 ? 13.515 -3.845 -19.527 1.00 90.12 78 ALA A C 1
ATOM 627 O O . ALA A 1 78 ? 12.328 -4.169 -19.416 1.00 90.12 78 ALA A O 1
ATOM 628 N N . PRO A 1 79 ? 13.900 -2.558 -19.456 1.00 91.50 79 PRO A N 1
ATOM 629 C CA . PRO A 1 79 ? 12.935 -1.466 -19.413 1.00 91.50 79 PRO A CA 1
ATOM 630 C C . PRO A 1 79 ? 11.947 -1.578 -20.577 1.00 91.50 79 PRO A C 1
ATOM 632 O O . PRO A 1 79 ? 12.357 -1.701 -21.728 1.00 91.50 79 PRO A O 1
ATOM 635 N N . LEU A 1 80 ? 10.650 -1.535 -20.271 1.00 93.44 80 LEU A N 1
ATOM 636 C CA . LEU A 1 80 ? 9.597 -1.499 -21.288 1.00 93.44 80 LEU A CA 1
ATOM 637 C C . LEU A 1 80 ? 9.579 -0.139 -22.001 1.00 93.44 80 LEU A C 1
ATOM 639 O O . LEU A 1 80 ? 9.215 -0.059 -23.168 1.00 93.44 80 LEU A O 1
ATOM 643 N N . TYR A 1 81 ? 9.992 0.904 -21.278 1.00 91.69 81 TYR A N 1
ATOM 644 C CA . TYR A 1 81 ? 10.050 2.291 -21.725 1.00 91.69 81 TYR A CA 1
ATOM 645 C C . TYR A 1 81 ? 11.460 2.867 -21.498 1.00 91.69 81 TYR A C 1
ATOM 647 O O . TYR A 1 81 ? 11.670 3.657 -20.567 1.00 91.69 81 TYR A O 1
ATOM 655 N N . PRO A 1 82 ? 12.472 2.424 -22.267 1.00 92.44 82 PRO A N 1
ATOM 656 C CA . PRO A 1 82 ? 13.858 2.860 -22.086 1.00 92.44 82 PRO A CA 1
ATOM 657 C C . PRO A 1 82 ? 14.048 4.369 -22.308 1.00 92.44 82 PRO A C 1
ATOM 659 O O . PRO A 1 82 ? 14.915 4.980 -21.687 1.00 92.44 82 PRO A O 1
ATOM 662 N N . GLU A 1 83 ? 13.200 5.006 -23.115 1.00 94.56 83 GLU A N 1
ATOM 663 C CA . GLU A 1 83 ? 13.213 6.448 -23.375 1.00 94.56 83 GLU A CA 1
ATOM 664 C C . GLU A 1 83 ? 12.977 7.297 -22.116 1.00 94.56 83 GLU A C 1
ATOM 666 O O . GLU A 1 83 ? 13.354 8.46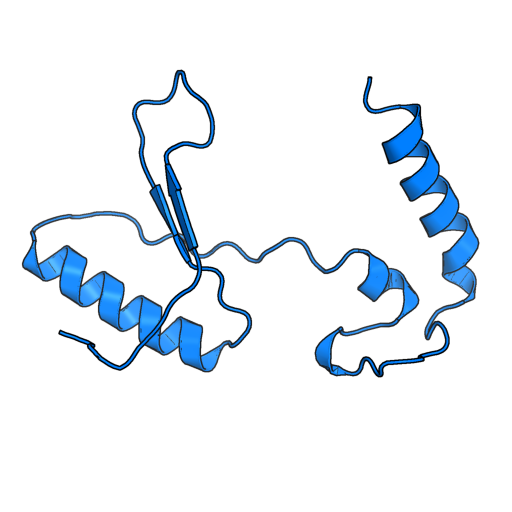7 -22.064 1.00 94.56 83 GLU A O 1
ATOM 671 N N . ARG A 1 84 ? 12.402 6.704 -21.063 1.00 93.44 84 ARG A N 1
ATOM 672 C CA . ARG A 1 84 ? 12.107 7.374 -19.788 1.00 93.44 84 ARG A CA 1
ATOM 673 C C . ARG A 1 84 ? 13.262 7.326 -18.787 1.00 93.44 84 ARG A C 1
ATOM 675 O O . ARG A 1 84 ? 13.198 7.990 -17.750 1.00 93.44 84 ARG A O 1
ATOM 682 N N . ILE A 1 85 ? 14.323 6.566 -19.071 1.00 92.06 85 ILE A N 1
ATOM 683 C CA . ILE A 1 85 ? 15.491 6.420 -18.184 1.00 92.06 85 ILE A CA 1
ATOM 684 C C . ILE A 1 85 ? 16.091 7.780 -17.779 1.00 92.06 85 ILE A C 1
ATOM 686 O O . ILE A 1 85 ? 16.293 7.982 -16.576 1.00 92.06 85 ILE A O 1
ATOM 690 N N . PRO A 1 86 ? 16.332 8.742 -18.699 1.00 93.25 86 PRO A N 1
ATOM 691 C CA . PRO A 1 86 ? 16.929 10.028 -18.332 1.00 93.25 86 PRO A CA 1
ATOM 692 C C . PRO A 1 86 ? 16.096 10.802 -17.302 1.00 93.25 86 PRO A C 1
ATOM 694 O O . PRO A 1 86 ? 16.634 11.385 -16.358 1.00 93.25 86 PRO A O 1
ATOM 697 N N . GLU A 1 87 ? 14.770 10.770 -17.442 1.00 90.38 87 GLU A N 1
ATOM 698 C CA . GLU A 1 87 ? 13.850 11.439 -16.524 1.00 90.38 87 GLU A CA 1
ATOM 699 C C . GLU A 1 87 ? 13.867 10.798 -15.132 1.00 90.38 87 GLU A C 1
ATOM 701 O O . GLU A 1 87 ? 13.917 11.503 -14.119 1.00 90.38 87 GLU A O 1
ATOM 706 N N . VAL A 1 88 ? 13.864 9.463 -15.065 1.00 88.12 88 VAL A N 1
ATOM 707 C CA . VAL A 1 88 ? 13.918 8.747 -13.784 1.00 88.12 88 VAL A CA 1
ATOM 708 C C . VAL A 1 88 ? 15.224 9.025 -13.062 1.00 88.12 88 VAL A C 1
ATOM 710 O O . VAL A 1 88 ? 15.192 9.351 -11.876 1.00 88.12 88 VAL A O 1
ATOM 713 N N . ILE A 1 89 ? 16.358 8.988 -13.765 1.00 89.50 89 ILE A N 1
ATOM 714 C CA . ILE A 1 89 ? 17.660 9.333 -13.180 1.00 89.50 89 ILE A CA 1
ATOM 715 C C . ILE A 1 89 ? 17.634 10.760 -12.622 1.00 89.50 89 ILE A C 1
ATOM 717 O O . ILE A 1 89 ? 18.077 10.984 -11.494 1.00 89.50 89 ILE A O 1
ATOM 721 N N . LYS A 1 90 ? 17.069 11.725 -13.359 1.00 89.94 90 LYS A N 1
ATOM 722 C CA . LYS A 1 90 ? 16.930 13.111 -12.889 1.00 89.94 90 LYS A CA 1
ATOM 723 C C . LYS A 1 90 ? 16.095 13.203 -11.607 1.00 89.94 90 LYS A C 1
ATOM 725 O O . LYS A 1 90 ? 16.501 13.891 -10.671 1.00 89.94 90 LYS A O 1
ATOM 730 N N . ARG A 1 91 ? 14.956 12.503 -11.535 1.00 84.88 91 ARG A N 1
ATOM 731 C CA . ARG A 1 91 ? 14.094 12.469 -10.336 1.00 84.88 91 ARG A CA 1
ATOM 732 C C . ARG A 1 91 ? 14.794 11.824 -9.141 1.00 84.88 91 ARG A C 1
ATOM 734 O O . ARG A 1 91 ? 14.765 12.399 -8.058 1.00 84.88 91 ARG A O 1
ATOM 741 N N . VAL A 1 92 ? 15.449 10.680 -9.343 1.00 84.56 92 VAL A N 1
ATOM 742 C CA . VAL A 1 92 ? 16.195 9.972 -8.291 1.00 84.56 92 VAL A CA 1
ATOM 743 C C . VAL A 1 92 ? 17.324 10.848 -7.754 1.00 84.56 92 VAL A C 1
ATOM 745 O O . VAL A 1 92 ? 17.442 11.005 -6.543 1.00 84.56 92 VAL A O 1
ATOM 748 N N . ARG A 1 93 ? 18.096 11.503 -8.631 1.00 87.81 93 ARG A N 1
ATOM 749 C CA . ARG A 1 93 ? 19.120 12.473 -8.213 1.00 87.81 93 ARG A CA 1
ATOM 750 C C . ARG A 1 93 ? 18.517 13.608 -7.396 1.00 87.81 93 ARG A C 1
ATOM 752 O O . ARG A 1 93 ? 19.063 13.952 -6.357 1.00 87.81 93 ARG A O 1
ATOM 759 N N . LYS A 1 94 ? 17.375 14.160 -7.820 1.00 85.38 94 LYS A N 1
ATOM 760 C CA . LYS A 1 94 ? 16.706 15.215 -7.054 1.00 85.38 94 LYS A CA 1
ATOM 761 C C . LYS A 1 94 ? 16.333 14.739 -5.644 1.00 85.38 94 LYS A C 1
ATOM 763 O O . LYS A 1 94 ? 16.590 15.449 -4.685 1.00 85.38 94 LYS A O 1
ATOM 768 N N . MET A 1 95 ? 15.785 13.532 -5.511 1.00 77.44 95 MET A N 1
ATOM 769 C CA . MET A 1 95 ? 15.435 12.962 -4.205 1.00 77.44 95 MET A CA 1
ATOM 770 C C . MET A 1 95 ? 16.662 12.679 -3.332 1.00 77.44 95 MET A C 1
ATOM 772 O O . MET A 1 95 ? 16.622 12.949 -2.142 1.00 77.44 95 MET A O 1
ATOM 776 N N . ILE A 1 96 ? 17.750 12.148 -3.887 1.00 81.56 96 ILE A N 1
ATOM 777 C CA . ILE A 1 96 ? 18.939 11.810 -3.090 1.00 81.56 96 ILE A CA 1
ATOM 778 C C . ILE A 1 96 ? 19.694 13.072 -2.654 1.00 81.56 96 ILE A C 1
ATOM 780 O O . ILE A 1 96 ? 20.135 13.151 -1.515 1.00 81.56 96 ILE A O 1
ATOM 784 N N . TYR A 1 97 ? 19.840 14.055 -3.546 1.00 84.25 97 TYR A N 1
ATOM 785 C CA . TYR A 1 97 ? 20.726 15.203 -3.321 1.00 84.25 97 TYR A CA 1
ATOM 786 C C . TYR A 1 97 ? 20.018 16.478 -2.845 1.00 84.25 97 TYR A C 1
ATOM 788 O O . TYR A 1 97 ? 20.696 17.419 -2.451 1.00 84.25 97 TYR A O 1
ATOM 796 N N . PHE A 1 98 ? 18.683 16.532 -2.883 1.00 68.19 98 PHE A N 1
ATOM 797 C CA . PHE A 1 98 ? 17.903 17.715 -2.489 1.00 68.19 98 PHE A CA 1
ATOM 798 C C . PHE A 1 98 ? 16.772 17.386 -1.496 1.00 68.19 98 PHE A C 1
ATOM 800 O O . PHE A 1 98 ? 15.803 18.136 -1.410 1.00 68.19 98 PHE A O 1
ATOM 807 N N . SER A 1 99 ? 16.874 16.272 -0.759 1.00 53.47 99 SER A N 1
ATOM 808 C CA . SER A 1 99 ? 16.016 15.992 0.412 1.00 53.4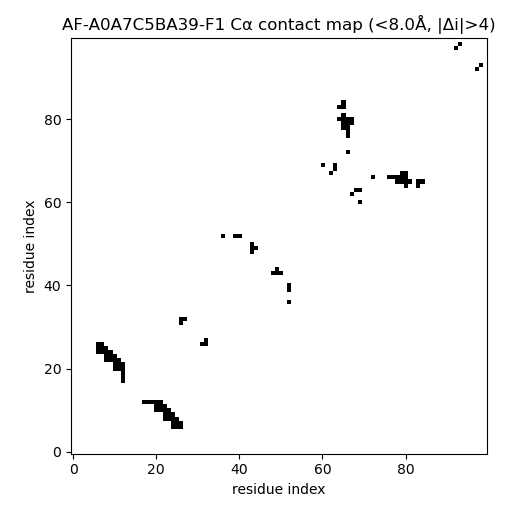7 99 SER A CA 1
ATOM 809 C C . SER A 1 99 ? 16.682 16.446 1.718 1.00 53.47 99 SER A C 1
ATOM 811 O O . SER A 1 99 ? 16.685 15.697 2.695 1.00 53.47 99 SER A O 1
ATOM 813 N N . SER A 1 100 ? 17.262 17.648 1.703 1.00 45.44 100 SER A N 1
ATOM 814 C CA . SER A 1 100 ? 17.843 18.323 2.867 1.00 45.44 100 SER A CA 1
ATOM 815 C C . SER A 1 100 ? 17.181 19.677 3.051 1.00 45.44 100 SER A C 1
ATOM 817 O O . SER A 1 100 ? 17.029 20.379 2.024 1.00 45.44 100 SER A O 1
#

Nearest PDB structures (foldseek):
  4v5o-assembly2_BZ  TM=3.841E-01  e=9.165E-01  Tetrahymena thermophila
  3zqp-assembly1_C  TM=3.627E-01  e=3.164E+00  Bacillus phage SF6
  7npv-assembly1_D4  TM=4.028E-01  e=6.484E+00  Mycobacterium tuberculosis H37Rv

Radius of gyration: 18.97 Å; Cα contacts (8 Å, |Δi|>4): 57; chains: 1; bounding box: 40×37×43 Å

Solvent-accessible surface area (backbone atoms only — not comparable to full-atom values): 6623 Å² total; per-residue (Å²): 138,68,91,91,64,87,80,51,67,50,76,47,54,96,45,90,92,48,87,62,70,46,80,44,76,66,73,94,46,72,68,61,46,55,53,47,53,55,51,51,51,56,50,33,58,75,72,73,46,92,69,86,87,80,86,76,80,74,79,73,64,82,57,36,74,32,53,40,65,73,93,73,64,55,101,76,71,75,59,73,36,62,89,46,49,67,59,50,51,51,52,52,49,45,56,74,77,60,73,121

Mean predicted aligned error: 10.42 Å

Secondary structure (DSSP, 8-state):
--TT---EEEEE-SSTT----EEEEE---HHHHHHHHHHHHHHHHHTT-------PPPPPPTTHHHH--GGG--SS---S-GGGHHHHHHHHHHHHHS--